Protein AF-A0A0G1LMI1-F1 (afdb_monomer)

Structure (mmCIF, N/CA/C/O backbone):
data_AF-A0A0G1LMI1-F1
#
_entry.id   AF-A0A0G1LMI1-F1
#
loop_
_atom_site.group_PDB
_atom_site.id
_atom_site.type_symbol
_atom_site.label_atom_id
_atom_site.label_alt_id
_atom_site.label_comp_id
_atom_site.label_asym_id
_atom_site.label_entity_id
_atom_site.label_seq_id
_atom_site.pdbx_PDB_ins_code
_atom_site.Cartn_x
_atom_site.Cartn_y
_atom_site.Cartn_z
_atom_site.occupancy
_atom_site.B_iso_or_equiv
_atom_site.auth_seq_id
_atom_site.auth_comp_id
_atom_site.auth_asym_id
_atom_site.auth_atom_id
_atom_site.pdbx_PDB_model_num
ATOM 1 N N . MET A 1 1 ? -19.448 -6.489 22.030 1.00 50.81 1 MET A N 1
ATOM 2 C CA . MET A 1 1 ? -18.764 -7.009 20.826 1.00 50.81 1 MET A CA 1
ATOM 3 C C . MET A 1 1 ? -17.387 -6.348 20.654 1.00 50.81 1 MET A C 1
ATOM 5 O O . MET A 1 1 ? -17.184 -5.588 19.730 1.00 50.81 1 MET A O 1
ATOM 9 N N . LYS A 1 2 ? -16.409 -6.591 21.544 1.00 53.00 2 LYS A N 1
ATOM 10 C CA . LYS A 1 2 ? -15.145 -5.808 21.573 1.00 53.00 2 LYS A CA 1
ATOM 11 C C . LYS A 1 2 ? -14.093 -6.196 20.512 1.00 53.00 2 LYS A C 1
ATOM 13 O O . LYS A 1 2 ? -13.123 -5.470 20.346 1.00 53.00 2 LYS A O 1
ATOM 18 N N . LYS A 1 3 ? -14.250 -7.327 19.810 1.00 63.38 3 LYS A N 1
ATOM 19 C CA . LYS A 1 3 ? -13.233 -7.861 18.876 1.00 63.38 3 LYS A CA 1
ATOM 20 C C . LYS A 1 3 ? -13.525 -7.599 17.389 1.00 63.38 3 LYS A C 1
ATOM 22 O O . LYS A 1 3 ? -12.657 -7.854 16.562 1.00 63.38 3 LYS A O 1
ATOM 27 N N . HIS A 1 4 ? -14.701 -7.070 17.040 1.00 72.00 4 HIS A N 1
ATOM 28 C CA . HIS A 1 4 ? -15.139 -6.978 15.639 1.00 72.00 4 HIS A CA 1
ATOM 29 C C . HIS A 1 4 ? -14.315 -5.971 14.813 1.00 72.00 4 HIS A C 1
ATOM 31 O O . HIS A 1 4 ? -14.037 -6.204 13.638 1.00 72.00 4 HIS A O 1
ATOM 37 N N . HIS A 1 5 ? -13.850 -4.885 15.439 1.00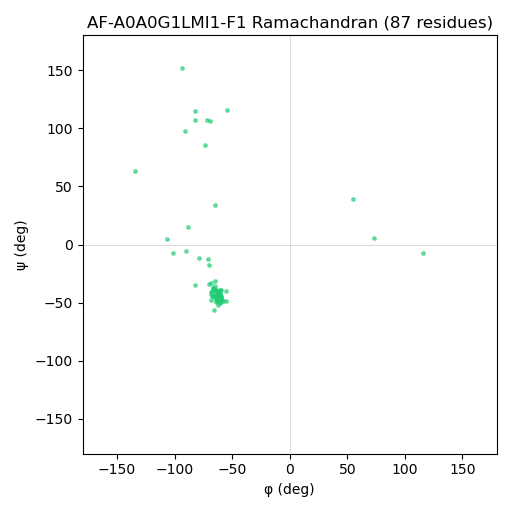 81.38 5 HIS A N 1
ATOM 38 C CA . HIS A 1 5 ? -13.013 -3.880 14.772 1.00 81.38 5 HIS A CA 1
ATOM 39 C C . HIS A 1 5 ? -11.634 -4.409 14.397 1.00 81.38 5 HIS A C 1
ATOM 41 O O . HIS A 1 5 ? -11.144 -4.137 13.306 1.00 81.38 5 HIS A O 1
ATOM 47 N N . LEU A 1 6 ? -11.037 -5.212 15.280 1.00 88.19 6 LEU A N 1
ATOM 48 C CA . LEU A 1 6 ? -9.735 -5.822 15.030 1.00 88.19 6 LEU A CA 1
ATOM 49 C C . LEU A 1 6 ? -9.821 -6.898 13.944 1.00 88.19 6 LEU A C 1
ATOM 51 O O . LEU A 1 6 ? -8.897 -7.026 13.151 1.00 88.19 6 LEU A O 1
ATOM 55 N N . MET A 1 7 ? -10.935 -7.634 13.862 1.00 91.62 7 MET A N 1
ATOM 56 C CA . MET A 1 7 ? -11.143 -8.612 12.787 1.00 91.62 7 MET A CA 1
ATOM 57 C C . MET A 1 7 ? -11.204 -7.933 11.414 1.00 91.62 7 MET A C 1
ATOM 59 O O . MET A 1 7 ? -10.505 -8.364 10.502 1.00 91.62 7 MET A O 1
ATOM 63 N N . ALA A 1 8 ? -11.970 -6.845 11.279 1.00 91.75 8 ALA A N 1
ATOM 64 C CA . ALA A 1 8 ? -12.055 -6.089 10.028 1.00 91.75 8 ALA A CA 1
ATOM 65 C C . ALA A 1 8 ? -10.713 -5.441 9.641 1.00 91.75 8 ALA A C 1
ATOM 67 O O . ALA A 1 8 ? -10.298 -5.524 8.488 1.00 91.75 8 ALA A O 1
ATOM 68 N N . ALA A 1 9 ? -10.014 -4.845 10.611 1.00 93.50 9 ALA A N 1
ATOM 69 C CA . ALA A 1 9 ? -8.697 -4.248 10.406 1.00 93.50 9 ALA A CA 1
ATOM 70 C C . ALA A 1 9 ? -7.661 -5.280 9.930 1.00 93.50 9 ALA A C 1
ATOM 72 O O . ALA A 1 9 ? -6.981 -5.063 8.92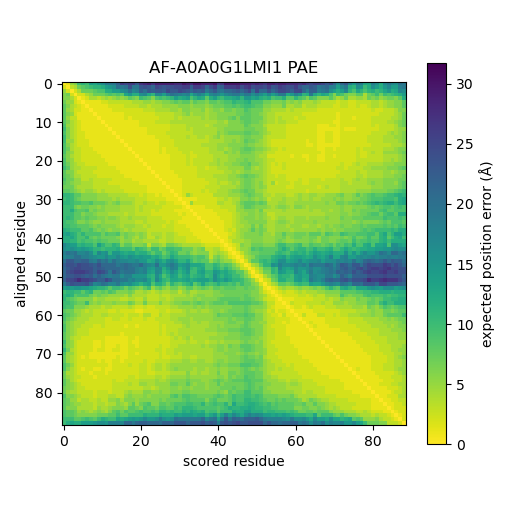8 1.00 93.50 9 ALA A O 1
ATOM 73 N N . ASN A 1 10 ? -7.585 -6.434 10.601 1.00 95.94 10 ASN A N 1
ATOM 74 C CA . ASN A 1 10 ? -6.655 -7.505 10.241 1.00 95.94 10 ASN A CA 1
ATOM 75 C C . ASN A 1 10 ? -6.986 -8.120 8.878 1.00 95.94 10 ASN A C 1
ATOM 77 O O . ASN A 1 10 ? -6.073 -8.392 8.104 1.00 95.94 10 ASN A O 1
ATOM 81 N N . ALA A 1 11 ? -8.273 -8.314 8.572 1.00 95.62 11 ALA A N 1
ATOM 82 C CA . ALA A 1 11 ? -8.698 -8.811 7.269 1.00 95.62 11 ALA A CA 1
ATOM 83 C C . ALA A 1 11 ? -8.255 -7.860 6.149 1.00 95.62 11 ALA A C 1
ATOM 85 O O . ALA A 1 11 ? -7.598 -8.303 5.211 1.00 95.62 11 ALA A O 1
ATOM 86 N N . LEU A 1 12 ? -8.521 -6.553 6.284 1.00 95.88 12 LEU A N 1
ATOM 87 C CA . LEU A 1 12 ? -8.129 -5.571 5.268 1.00 95.88 12 LEU A CA 1
ATOM 88 C C . LEU A 1 12 ? -6.605 -5.487 5.109 1.00 95.88 12 LEU A C 1
ATOM 90 O O . LEU A 1 12 ? -6.106 -5.416 3.990 1.00 95.88 12 LEU A O 1
ATOM 94 N N . ALA A 1 13 ? -5.867 -5.528 6.220 1.00 96.88 13 ALA A N 1
ATOM 95 C CA . ALA A 1 13 ? -4.407 -5.507 6.223 1.00 96.88 13 ALA A CA 1
ATOM 96 C C . ALA A 1 13 ? -3.808 -6.726 5.504 1.00 96.88 13 ALA A C 1
ATOM 98 O O . ALA A 1 13 ? -2.907 -6.575 4.680 1.00 96.88 13 ALA A O 1
ATOM 99 N N . LEU A 1 14 ? -4.331 -7.927 5.776 1.00 97.69 14 LEU A N 1
ATOM 100 C CA . LEU A 1 14 ? -3.905 -9.159 5.110 1.00 97.69 14 LEU A CA 1
ATOM 101 C C . LEU A 1 14 ? -4.238 -9.136 3.620 1.00 97.69 14 LEU A C 1
ATOM 103 O O . LEU A 1 14 ? -3.383 -9.470 2.802 1.00 97.69 14 LEU A O 1
ATOM 107 N N . THR A 1 15 ? -5.444 -8.700 3.250 1.00 97.31 15 THR A N 1
ATOM 108 C CA . THR A 1 15 ? -5.816 -8.548 1.841 1.00 97.31 15 THR A CA 1
ATOM 109 C C . THR A 1 15 ? -4.890 -7.558 1.138 1.00 97.31 15 THR A C 1
ATOM 111 O O . THR A 1 15 ? -4.383 -7.868 0.063 1.00 97.31 15 THR A O 1
ATOM 114 N N . ALA A 1 16 ? -4.602 -6.408 1.753 1.00 97.19 16 ALA A N 1
ATOM 115 C CA . ALA A 1 16 ? -3.686 -5.415 1.199 1.00 97.19 16 ALA A CA 1
ATOM 116 C C . ALA A 1 16 ? -2.263 -5.966 1.028 1.00 97.19 16 ALA A C 1
ATOM 118 O O . ALA A 1 16 ? -1.640 -5.712 0.002 1.00 97.19 16 ALA A O 1
ATOM 119 N N . LEU A 1 17 ? -1.768 -6.757 1.985 1.00 97.38 17 LEU A N 1
ATOM 120 C CA . LEU A 1 17 ? -0.457 -7.402 1.888 1.00 97.38 17 LEU A CA 1
ATOM 121 C C . LEU A 1 17 ? -0.397 -8.383 0.713 1.00 97.38 17 LEU A C 1
ATOM 123 O O . LEU A 1 17 ? 0.543 -8.335 -0.077 1.00 97.38 17 LEU A O 1
ATOM 127 N N . VAL A 1 18 ? -1.399 -9.257 0.584 1.00 97.88 18 VAL A N 1
ATOM 128 C CA . VAL A 1 18 ? -1.464 -10.233 -0.514 1.00 97.88 18 VAL A CA 1
ATOM 129 C C . VAL A 1 18 ? -1.506 -9.510 -1.856 1.00 97.88 18 VAL A C 1
ATOM 131 O O . VAL A 1 18 ? -0.693 -9.797 -2.730 1.00 97.88 18 VAL A O 1
ATOM 134 N N . VAL A 1 19 ? -2.390 -8.517 -1.994 1.00 96.38 19 VAL A N 1
ATOM 135 C CA . VAL A 1 19 ? -2.498 -7.711 -3.215 1.00 96.38 19 VAL A CA 1
ATOM 136 C C . VAL A 1 19 ? -1.180 -6.996 -3.515 1.00 96.38 19 VAL A C 1
ATOM 138 O O . VAL A 1 19 ? -0.723 -7.047 -4.651 1.00 96.38 19 VAL A O 1
ATOM 141 N N . TRP A 1 20 ? -0.522 -6.395 -2.519 1.00 95.12 20 TRP A N 1
ATOM 142 C CA . TRP A 1 20 ? 0.768 -5.722 -2.698 1.00 95.12 20 TRP A CA 1
ATOM 143 C C . TRP A 1 20 ? 1.841 -6.653 -3.259 1.00 95.12 20 TRP A C 1
ATOM 145 O O . TRP A 1 20 ? 2.513 -6.307 -4.233 1.00 95.12 20 TRP A O 1
ATOM 155 N N . VAL A 1 21 ? 1.990 -7.842 -2.668 1.00 96.12 21 VAL A N 1
ATOM 156 C CA . VAL A 1 21 ? 2.977 -8.837 -3.103 1.00 96.12 21 VAL A CA 1
ATOM 157 C C . VAL A 1 21 ? 2.664 -9.312 -4.519 1.00 96.12 21 VAL A C 1
ATOM 159 O O . VAL A 1 21 ? 3.541 -9.277 -5.380 1.00 96.12 21 VAL A O 1
ATOM 162 N N . THR A 1 22 ? 1.414 -9.694 -4.793 1.00 95.00 22 THR A N 1
ATOM 163 C CA . THR A 1 22 ? 0.999 -10.171 -6.118 1.00 95.00 22 THR A CA 1
ATOM 164 C C . THR A 1 22 ? 1.170 -9.094 -7.190 1.00 95.00 22 THR A C 1
ATOM 166 O O . THR A 1 22 ? 1.741 -9.371 -8.245 1.00 95.00 22 THR A O 1
ATOM 169 N N . CYS A 1 23 ? 0.741 -7.857 -6.923 1.00 91.94 23 CYS A N 1
ATOM 170 C CA . CYS A 1 23 ? 0.916 -6.738 -7.847 1.00 91.94 23 CYS A CA 1
ATOM 171 C C . CYS A 1 23 ? 2.394 -6.433 -8.087 1.00 91.94 23 CYS A C 1
ATOM 173 O O . CYS A 1 23 ? 2.787 -6.221 -9.229 1.00 91.94 23 CYS A O 1
ATOM 175 N N . SER A 1 24 ? 3.226 -6.460 -7.045 1.00 91.62 24 SER A N 1
ATOM 176 C CA . SER A 1 24 ? 4.663 -6.206 -7.186 1.00 91.62 24 SER A CA 1
ATOM 177 C C . SER A 1 24 ? 5.335 -7.254 -8.070 1.00 91.62 24 SER A C 1
ATOM 179 O O . SER A 1 24 ? 6.083 -6.890 -8.973 1.00 91.62 24 SER A O 1
ATOM 181 N N . ILE A 1 25 ? 5.011 -8.539 -7.876 1.00 92.81 25 ILE A N 1
ATOM 182 C CA . ILE A 1 25 ? 5.490 -9.627 -8.741 1.00 92.81 25 ILE A CA 1
ATOM 183 C C . ILE A 1 25 ? 5.052 -9.378 -10.188 1.00 92.81 25 ILE A C 1
ATOM 185 O O . ILE A 1 25 ? 5.876 -9.419 -11.102 1.00 92.81 25 ILE A O 1
ATOM 189 N N . PHE A 1 26 ? 3.779 -9.048 -10.408 1.00 90.62 26 PHE A N 1
ATOM 190 C CA . PHE A 1 26 ? 3.260 -8.804 -11.750 1.00 90.62 26 PHE A CA 1
ATOM 191 C C . PHE A 1 26 ? 3.956 -7.630 -12.451 1.00 90.62 26 PHE A C 1
ATOM 193 O O . PHE A 1 26 ? 4.369 -7.765 -13.599 1.00 90.62 26 PHE A O 1
ATOM 200 N N . VAL A 1 27 ? 4.156 -6.508 -11.752 1.00 89.69 27 VAL A N 1
ATOM 201 C CA . VAL A 1 27 ? 4.874 -5.337 -12.281 1.00 89.69 27 VAL A CA 1
ATOM 202 C C . VAL A 1 27 ? 6.325 -5.692 -12.614 1.00 89.69 27 VAL A C 1
ATOM 204 O O . VAL A 1 27 ? 6.826 -5.274 -13.655 1.00 89.69 27 VAL A O 1
ATOM 207 N N . THR A 1 28 ? 6.994 -6.495 -11.777 1.00 89.44 28 THR A N 1
ATOM 208 C CA . THR A 1 28 ? 8.372 -6.934 -12.062 1.00 89.44 28 THR A CA 1
ATOM 209 C C . THR A 1 28 ? 8.479 -7.861 -13.270 1.00 89.44 28 THR A C 1
ATOM 211 O O . THR A 1 28 ? 9.444 -7.752 -14.021 1.00 89.44 28 THR A O 1
ATOM 214 N N . MET A 1 29 ? 7.510 -8.757 -13.477 1.00 91.50 29 MET A N 1
ATOM 215 C CA . MET A 1 29 ? 7.535 -9.720 -14.585 1.00 91.50 29 MET A CA 1
ATOM 216 C C . MET A 1 29 ? 7.031 -9.123 -15.905 1.00 91.50 29 MET A C 1
ATOM 218 O O . MET A 1 29 ? 7.541 -9.471 -16.967 1.00 91.50 29 MET A O 1
ATOM 222 N N . PHE A 1 30 ? 6.043 -8.226 -15.848 1.00 90.56 30 PHE A N 1
ATOM 223 C CA . PHE A 1 30 ? 5.340 -7.682 -17.014 1.00 90.56 30 PHE A CA 1
ATOM 224 C C . PHE A 1 30 ? 5.182 -6.153 -16.925 1.00 90.56 30 PHE A C 1
ATOM 226 O O . PHE A 1 30 ? 4.055 -5.642 -16.901 1.00 90.56 30 PHE A O 1
ATOM 233 N N . PRO A 1 31 ? 6.289 -5.387 -16.910 1.00 85.00 31 PRO A N 1
ATOM 234 C CA . PRO A 1 31 ? 6.247 -3.941 -16.690 1.00 85.00 31 PRO A CA 1
ATOM 235 C C . PRO A 1 31 ? 5.428 -3.196 -17.754 1.00 85.00 31 PRO A C 1
ATOM 237 O O . PRO A 1 31 ? 4.654 -2.307 -17.415 1.00 85.00 31 PRO A O 1
ATOM 240 N N . GLY A 1 32 ? 5.517 -3.600 -19.028 1.00 84.75 32 GLY A N 1
ATOM 241 C CA . GLY A 1 32 ? 4.749 -2.968 -20.110 1.00 84.75 32 GLY A CA 1
ATOM 242 C C . GLY A 1 32 ? 3.237 -3.198 -19.997 1.00 84.75 32 GLY A C 1
ATOM 243 O O . GLY A 1 32 ? 2.444 -2.292 -20.243 1.00 84.75 32 GLY A O 1
ATOM 244 N N . THR A 1 33 ? 2.810 -4.390 -19.567 1.00 86.88 33 THR A N 1
ATOM 245 C CA . THR A 1 33 ? 1.387 -4.671 -19.321 1.00 86.88 33 THR A CA 1
ATOM 246 C C . THR A 1 33 ? 0.875 -3.888 -18.120 1.00 86.88 33 THR A C 1
ATOM 248 O O . THR A 1 33 ? -0.210 -3.314 -18.188 1.00 86.88 33 THR A O 1
ATOM 251 N N . ALA A 1 34 ? 1.660 -3.820 -17.042 1.00 86.38 34 ALA A N 1
ATOM 252 C CA . ALA A 1 34 ? 1.321 -3.015 -15.875 1.00 86.38 34 ALA A CA 1
ATOM 253 C C . ALA A 1 34 ? 1.165 -1.527 -16.233 1.00 86.38 34 ALA A C 1
ATOM 255 O O . ALA A 1 34 ? 0.226 -0.882 -15.764 1.00 86.38 34 ALA A O 1
ATOM 256 N N . GLU A 1 35 ? 2.017 -1.004 -17.115 1.00 84.75 35 GLU A N 1
ATOM 257 C CA . GLU A 1 35 ? 1.925 0.368 -17.613 1.00 84.75 35 GLU A CA 1
ATOM 258 C C . GLU A 1 35 ? 0.654 0.615 -18.419 1.00 84.75 35 GLU A C 1
ATOM 260 O O . GLU A 1 35 ? -0.063 1.575 -18.141 1.00 84.75 35 GLU A O 1
ATOM 265 N N . MET A 1 36 ? 0.311 -0.282 -19.346 1.00 86.69 36 MET A N 1
ATOM 266 C CA . MET A 1 36 ? -0.930 -0.176 -20.118 1.00 86.69 36 MET A CA 1
ATOM 267 C C . MET A 1 36 ? -2.174 -0.216 -19.226 1.00 86.69 36 MET A C 1
ATOM 269 O O . MET A 1 36 ? -3.081 0.598 -19.400 1.00 86.69 36 MET A O 1
ATOM 273 N N . VAL A 1 37 ? -2.217 -1.129 -18.249 1.00 86.94 37 VAL A N 1
ATOM 274 C CA . VAL A 1 37 ? -3.331 -1.220 -17.291 1.00 86.94 37 VAL A CA 1
ATOM 275 C C . VAL A 1 37 ? -3.416 0.053 -16.451 1.00 86.94 37 VAL A C 1
ATOM 277 O O . VAL A 1 37 ? -4.497 0.618 -16.303 1.00 86.94 37 VAL A O 1
ATOM 280 N N . THR A 1 38 ? -2.282 0.545 -15.950 1.00 84.75 38 THR A N 1
ATOM 281 C CA . THR A 1 38 ? -2.225 1.778 -15.153 1.00 84.75 38 THR A CA 1
ATOM 282 C C . THR A 1 38 ? -2.703 2.982 -15.964 1.00 84.75 38 THR A C 1
ATOM 284 O O . THR A 1 38 ? -3.538 3.749 -15.489 1.00 84.75 38 THR A O 1
ATOM 287 N N . LEU A 1 39 ? -2.256 3.118 -17.215 1.00 86.75 39 LEU A N 1
ATOM 288 C CA . LEU A 1 39 ? -2.721 4.159 -18.132 1.00 86.75 39 LEU A CA 1
ATOM 289 C C . LEU A 1 39 ? -4.226 4.057 -18.390 1.00 86.75 39 LEU A C 1
ATOM 291 O O . LEU A 1 39 ? -4.912 5.076 -18.354 1.00 86.75 39 LEU A O 1
ATOM 295 N N . ALA A 1 40 ? -4.761 2.851 -18.597 1.00 87.00 40 ALA A N 1
ATOM 296 C CA . ALA A 1 40 ? -6.195 2.645 -18.784 1.00 87.00 40 ALA A CA 1
ATOM 297 C C . ALA A 1 40 ? -6.999 3.068 -17.541 1.00 87.00 40 ALA A C 1
ATOM 299 O O . ALA A 1 40 ? -7.981 3.799 -17.663 1.00 87.00 40 ALA A O 1
ATOM 300 N N . MET A 1 41 ? -6.550 2.689 -16.339 1.00 86.88 41 MET A N 1
ATOM 301 C CA . MET A 1 41 ? -7.192 3.082 -15.075 1.00 86.88 41 MET A CA 1
ATOM 302 C C . MET A 1 41 ? -7.122 4.596 -14.825 1.00 86.88 41 MET A C 1
ATOM 304 O O . MET A 1 41 ? -8.036 5.184 -14.246 1.00 86.88 41 MET A O 1
ATOM 308 N N . LEU A 1 42 ? -6.066 5.251 -15.307 1.00 86.25 42 LEU A N 1
ATOM 309 C CA . LEU A 1 42 ? -5.871 6.698 -15.214 1.00 86.25 42 LEU A CA 1
ATOM 310 C C . LEU A 1 42 ? -6.485 7.478 -16.390 1.00 86.25 42 LEU A C 1
ATOM 312 O O . LEU A 1 42 ? -6.173 8.657 -16.564 1.00 86.25 42 LEU A O 1
ATOM 316 N N . HIS A 1 43 ? -7.366 6.862 -17.187 1.00 87.56 43 HIS A N 1
ATOM 317 C CA . HIS A 1 43 ? -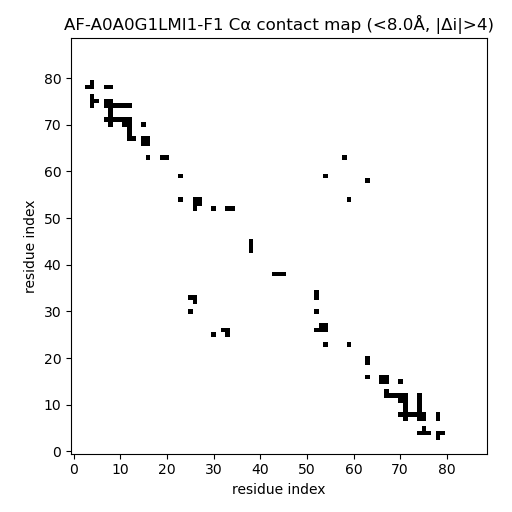8.015 7.493 -18.346 1.00 87.56 43 HIS A CA 1
ATOM 318 C C . HIS A 1 43 ? -7.007 8.081 -19.354 1.00 87.56 43 HIS A C 1
ATOM 320 O O . HIS A 1 43 ? -7.188 9.179 -19.879 1.00 87.56 43 HIS A O 1
ATOM 326 N N . GLY A 1 44 ? -5.900 7.374 -19.587 1.00 79.62 44 GLY A N 1
ATOM 327 C CA . GLY A 1 44 ? -4.838 7.777 -20.508 1.00 79.62 44 GLY A CA 1
ATOM 328 C C . GLY A 1 44 ? -3.956 8.922 -20.004 1.00 79.62 44 GLY A C 1
ATOM 329 O O . GLY A 1 44 ? -3.089 9.387 -20.744 1.00 79.62 44 GLY A O 1
ATOM 330 N N . ARG A 1 45 ? -4.133 9.392 -18.759 1.00 79.44 45 ARG A N 1
ATOM 331 C CA . ARG A 1 45 ? -3.243 10.403 -18.182 1.00 79.44 45 ARG A CA 1
ATOM 332 C C . ARG A 1 45 ? -1.890 9.785 -17.868 1.00 79.44 45 ARG A C 1
ATOM 334 O O . ARG A 1 45 ? -1.737 9.038 -16.905 1.00 79.44 45 ARG A O 1
ATOM 341 N N . ASN A 1 46 ? -0.903 10.147 -18.677 1.00 71.31 46 ASN A N 1
ATOM 342 C CA . ASN A 1 46 ? 0.485 9.845 -18.391 1.00 71.31 46 ASN A CA 1
ATOM 343 C C . ASN A 1 46 ? 1.025 10.895 -17.411 1.00 71.31 46 ASN A C 1
ATOM 345 O O . ASN A 1 46 ? 1.100 12.082 -17.741 1.00 71.31 46 ASN A O 1
ATOM 349 N N . PHE A 1 47 ? 1.376 10.481 -16.194 1.00 67.25 47 PHE A N 1
ATOM 350 C CA . PHE A 1 47 ? 2.088 11.350 -15.265 1.00 67.25 47 PHE A CA 1
ATOM 351 C C . PHE A 1 47 ? 3.541 11.476 -15.744 1.00 67.25 47 PHE A C 1
ATOM 353 O O . PHE A 1 47 ? 4.428 10.725 -15.343 1.00 67.25 47 PHE A O 1
ATOM 360 N N . ALA A 1 48 ? 3.788 12.421 -16.653 1.00 52.69 48 ALA A N 1
ATOM 361 C CA . ALA A 1 48 ? 5.128 12.715 -17.144 1.00 52.69 48 ALA A CA 1
ATOM 362 C C . ALA A 1 48 ? 6.062 13.016 -15.955 1.00 52.69 48 ALA A C 1
ATOM 364 O O . ALA A 1 48 ? 5.852 13.974 -15.215 1.00 52.69 48 ALA A O 1
ATOM 365 N N . GLY A 1 49 ? 7.072 12.166 -15.749 1.00 54.88 49 GLY A N 1
ATOM 366 C CA . GLY A 1 49 ? 8.038 12.279 -14.646 1.00 54.88 49 GLY A CA 1
ATOM 367 C C . GLY A 1 49 ? 7.996 11.132 -13.640 1.00 54.88 49 GLY A C 1
ATOM 368 O O . GLY A 1 49 ? 8.884 11.013 -12.795 1.00 54.88 49 GLY A O 1
ATOM 369 N N . THR A 1 50 ? 7.024 10.233 -13.745 1.00 56.66 50 THR A N 1
ATOM 370 C CA . THR A 1 50 ? 6.936 9.110 -12.829 1.00 56.66 50 THR A CA 1
ATOM 371 C C . THR A 1 50 ? 7.691 7.910 -13.388 1.00 56.66 50 THR A C 1
ATOM 373 O O . THR A 1 50 ? 7.143 7.127 -14.157 1.00 56.66 50 THR A O 1
ATOM 376 N N . ARG A 1 51 ? 8.940 7.693 -12.951 1.00 58.06 51 ARG A N 1
ATOM 377 C CA . ARG A 1 51 ? 9.635 6.386 -13.055 1.00 58.06 51 ARG A CA 1
ATOM 378 C C . ARG A 1 51 ? 8.940 5.299 -12.194 1.00 58.06 51 ARG A C 1
ATOM 380 O O . ARG A 1 51 ? 9.594 4.456 -11.591 1.00 58.06 51 ARG A O 1
ATOM 387 N N . MET A 1 52 ? 7.610 5.356 -12.077 1.00 59.09 52 MET A N 1
ATOM 388 C CA . MET A 1 52 ? 6.785 4.776 -11.009 1.00 59.09 52 MET A CA 1
ATOM 389 C C . MET A 1 52 ? 6.697 3.251 -11.032 1.00 59.09 52 MET A C 1
ATOM 391 O O . MET A 1 52 ? 6.235 2.676 -10.054 1.00 59.09 52 MET A O 1
ATOM 395 N N . MET A 1 53 ? 7.131 2.589 -12.105 1.00 63.50 53 MET A N 1
ATOM 396 C CA . MET A 1 53 ? 6.935 1.144 -12.264 1.00 63.50 53 MET A CA 1
ATOM 397 C C . MET A 1 53 ? 8.194 0.300 -12.071 1.00 63.50 53 MET A C 1
ATOM 399 O O . MET A 1 53 ? 8.130 -0.919 -12.194 1.00 63.50 53 MET A O 1
ATOM 403 N N . GLN A 1 54 ? 9.329 0.898 -11.693 1.00 75.50 54 GLN A N 1
ATOM 404 C CA . GLN A 1 54 ? 10.455 0.103 -11.203 1.00 75.50 54 GLN A CA 1
ATOM 405 C C . GLN A 1 54 ? 10.267 -0.228 -9.722 1.00 75.50 54 GLN A C 1
ATOM 407 O O . GLN A 1 54 ? 10.437 0.620 -8.844 1.00 75.50 54 GLN A O 1
ATOM 412 N N . VAL A 1 55 ? 9.951 -1.493 -9.446 1.00 81.88 55 VAL A N 1
ATOM 413 C CA . VAL A 1 55 ? 9.934 -2.033 -8.086 1.00 81.88 55 VAL A CA 1
ATOM 414 C C . VAL A 1 55 ? 11.375 -2.114 -7.583 1.00 81.88 55 VAL A C 1
ATOM 416 O O . VAL A 1 55 ? 12.156 -2.960 -8.011 1.00 81.88 55 VAL A O 1
ATOM 419 N N . THR A 1 56 ? 11.744 -1.213 -6.676 1.00 90.00 56 THR A N 1
ATOM 420 C CA . THR A 1 56 ? 13.020 -1.283 -5.950 1.00 90.00 56 THR A CA 1
ATOM 421 C C . THR A 1 56 ? 12.818 -2.020 -4.625 1.00 90.00 56 THR A C 1
ATOM 423 O O . THR A 1 56 ? 11.730 -1.927 -4.056 1.00 90.00 56 THR A O 1
ATOM 426 N N . PRO A 1 57 ? 13.834 -2.704 -4.064 1.00 87.00 57 PRO A N 1
ATOM 427 C CA . PRO A 1 57 ? 13.694 -3.374 -2.766 1.00 87.00 57 PRO A CA 1
ATOM 428 C C . PRO A 1 57 ? 13.234 -2.429 -1.642 1.00 87.00 57 PRO A C 1
ATOM 430 O O . PRO A 1 57 ? 12.372 -2.784 -0.840 1.00 87.00 57 PRO A O 1
ATOM 433 N N . GLY A 1 58 ? 13.753 -1.195 -1.627 1.00 88.12 58 GLY A N 1
ATOM 434 C CA . GLY A 1 58 ? 13.349 -0.166 -0.665 1.00 88.12 58 GLY A CA 1
ATOM 435 C C . GLY A 1 58 ? 11.908 0.309 -0.868 1.00 88.12 58 GLY A C 1
ATOM 436 O O . GLY A 1 58 ? 11.154 0.406 0.099 1.00 88.12 58 GLY A O 1
ATOM 437 N N . GLY A 1 59 ? 11.500 0.548 -2.119 1.00 88.19 59 GLY A N 1
ATOM 438 C CA . GLY A 1 59 ? 10.125 0.926 -2.453 1.00 88.19 59 GLY A CA 1
ATOM 439 C C . GLY A 1 59 ? 9.118 -0.191 -2.175 1.00 88.19 59 GLY A C 1
ATOM 440 O O . GLY A 1 59 ? 8.040 0.07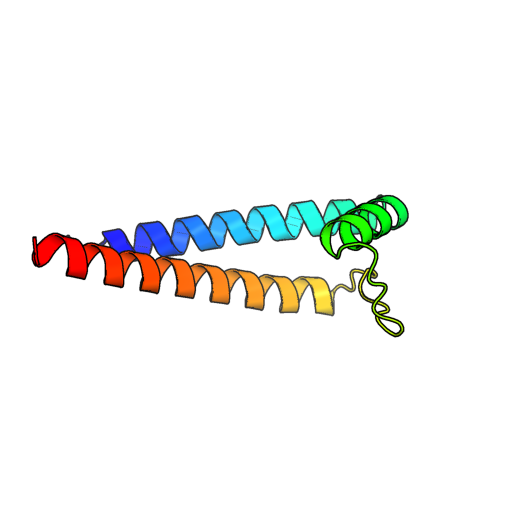7 -1.654 1.00 88.19 59 GLY A O 1
ATOM 441 N N . PHE A 1 60 ? 9.493 -1.445 -2.443 1.00 91.12 60 PHE A N 1
ATOM 442 C CA . PHE A 1 60 ? 8.686 -2.622 -2.137 1.00 91.12 60 PHE A CA 1
ATOM 443 C C . PHE A 1 60 ? 8.420 -2.750 -0.634 1.00 91.12 60 PHE A C 1
ATOM 445 O O . PHE A 1 60 ? 7.271 -2.893 -0.217 1.00 91.12 60 PHE A O 1
ATOM 452 N N . GLY A 1 61 ? 9.476 -2.667 0.182 1.00 93.62 61 GLY A N 1
ATOM 453 C CA . GLY A 1 61 ? 9.361 -2.783 1.633 1.00 93.62 61 GLY A CA 1
ATOM 454 C C . GLY A 1 61 ? 8.572 -1.627 2.243 1.00 93.62 61 GLY A C 1
ATOM 455 O O . GLY A 1 61 ? 7.555 -1.847 2.900 1.00 93.62 61 GLY A O 1
ATOM 456 N N . LEU A 1 62 ? 9.005 -0.387 1.996 1.00 93.88 62 LEU A N 1
ATOM 457 C CA . LEU A 1 62 ? 8.381 0.793 2.596 1.00 93.88 62 LEU A CA 1
ATOM 458 C C . LEU A 1 62 ? 6.949 1.000 2.086 1.00 93.88 62 LEU A C 1
ATOM 460 O O . LEU A 1 62 ? 6.045 1.227 2.887 1.00 93.88 62 LEU A O 1
ATOM 464 N N . GLY A 1 63 ? 6.727 0.866 0.776 1.00 91.94 63 GLY A N 1
ATOM 465 C CA . GLY A 1 63 ? 5.399 0.976 0.173 1.00 91.94 63 GLY A CA 1
ATOM 466 C C . GLY A 1 63 ? 4.432 -0.075 0.714 1.00 91.94 63 GLY A C 1
ATOM 467 O O . GLY A 1 63 ? 3.309 0.264 1.083 1.00 91.94 63 GLY A O 1
ATOM 468 N N . GLY A 1 64 ? 4.894 -1.321 0.863 1.00 94.25 64 GLY A N 1
ATOM 469 C CA . GLY A 1 64 ? 4.099 -2.405 1.433 1.00 94.25 64 GLY A CA 1
ATOM 470 C C . GLY A 1 64 ? 3.715 -2.151 2.886 1.00 94.25 64 GLY A C 1
ATOM 471 O O . GLY A 1 64 ? 2.541 -2.249 3.235 1.00 94.25 64 GLY A O 1
ATOM 472 N N . VAL A 1 65 ? 4.676 -1.763 3.731 1.00 96.81 65 VAL A N 1
ATOM 473 C CA . VAL A 1 65 ? 4.411 -1.457 5.148 1.00 96.81 65 VAL A CA 1
ATOM 474 C C . VAL A 1 65 ? 3.423 -0.302 5.286 1.00 96.81 65 VAL A C 1
ATOM 476 O O . VAL A 1 65 ? 2.457 -0.414 6.042 1.00 96.81 65 VAL A O 1
ATOM 479 N N . VAL A 1 66 ? 3.628 0.787 4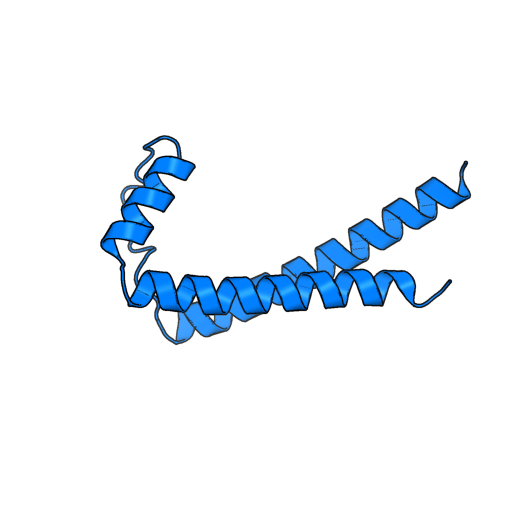.539 1.00 97.19 66 VAL A N 1
ATOM 480 C CA . VAL A 1 66 ? 2.736 1.953 4.569 1.00 97.19 66 VAL A CA 1
ATOM 481 C C . VAL A 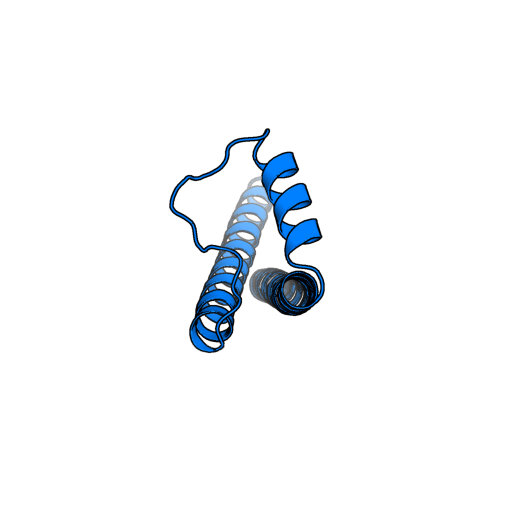1 66 ? 1.327 1.570 4.117 1.00 97.19 66 VAL A C 1
ATOM 483 O O . VAL A 1 66 ? 0.362 1.908 4.802 1.00 97.19 66 VAL A O 1
ATOM 486 N N . LEU A 1 67 ? 1.191 0.821 3.018 1.00 96.31 67 LEU A N 1
ATOM 487 C CA . LEU A 1 67 ? -0.108 0.390 2.502 1.00 96.31 67 LEU A CA 1
ATOM 488 C C . LEU A 1 67 ? -0.841 -0.528 3.488 1.00 96.31 67 LEU A C 1
ATOM 490 O O . LEU A 1 67 ? -2.027 -0.330 3.740 1.00 96.31 67 LEU A O 1
ATOM 494 N N . VAL A 1 68 ? -0.146 -1.506 4.071 1.00 97.50 68 VAL A N 1
ATOM 495 C CA . VAL A 1 68 ? -0.731 -2.452 5.033 1.00 97.50 68 VAL A CA 1
ATOM 496 C C . VAL A 1 68 ? -1.163 -1.739 6.313 1.00 97.50 68 VAL A C 1
ATOM 498 O O . VAL A 1 68 ? -2.276 -1.969 6.788 1.00 97.50 68 VAL A O 1
ATOM 501 N N . ALA A 1 69 ? -0.334 -0.842 6.852 1.00 97.50 69 ALA A N 1
ATOM 502 C CA . ALA A 1 69 ? -0.683 -0.048 8.029 1.00 97.50 69 ALA A CA 1
ATOM 503 C C . ALA A 1 69 ? -1.892 0.863 7.758 1.00 97.50 69 ALA A C 1
ATOM 505 O O . ALA A 1 69 ? -2.810 0.950 8.577 1.00 97.50 69 ALA A O 1
ATOM 506 N N . TYR A 1 70 ? -1.926 1.497 6.585 1.00 97.38 70 TYR A N 1
ATOM 507 C CA . TYR A 1 70 ? -3.040 2.340 6.167 1.00 97.38 70 TYR A CA 1
ATOM 508 C C . TYR A 1 70 ? -4.337 1.538 5.986 1.00 97.38 70 TYR A C 1
ATOM 510 O O . TYR A 1 70 ? -5.388 1.934 6.492 1.00 97.38 70 TYR A O 1
ATOM 518 N N . ALA A 1 71 ? -4.265 0.373 5.339 1.00 96.75 71 ALA A N 1
ATOM 519 C CA . ALA A 1 71 ? -5.393 -0.539 5.176 1.00 96.75 71 ALA A CA 1
ATOM 520 C C . ALA A 1 71 ? -5.929 -1.025 6.532 1.00 96.75 71 ALA A C 1
ATOM 522 O O . ALA A 1 71 ? -7.134 -0.975 6.784 1.00 96.75 71 ALA A O 1
ATOM 523 N N . TRP A 1 72 ? -5.039 -1.425 7.441 1.00 97.50 72 TRP A N 1
ATOM 524 C CA . TRP A 1 72 ? -5.419 -1.802 8.800 1.00 97.50 72 TRP A CA 1
ATOM 525 C C . TRP A 1 72 ? -6.193 -0.675 9.494 1.00 97.50 72 TRP A C 1
ATOM 527 O O . TRP A 1 72 ? -7.283 -0.894 10.031 1.00 97.50 72 TRP A O 1
ATOM 537 N N . PHE A 1 73 ? -5.663 0.549 9.425 1.00 97.00 73 PHE A N 1
ATOM 538 C CA . PHE A 1 73 ? -6.278 1.724 10.033 1.00 97.00 73 PHE A CA 1
ATOM 539 C C . PHE A 1 73 ? -7.668 2.013 9.452 1.00 97.00 73 PHE A C 1
ATOM 541 O O . PHE A 1 73 ? -8.619 2.206 10.210 1.00 97.00 73 PHE A O 1
ATOM 548 N N . ILE A 1 74 ? -7.822 1.971 8.124 1.00 96.12 74 ILE A N 1
ATOM 549 C CA . ILE A 1 74 ? -9.128 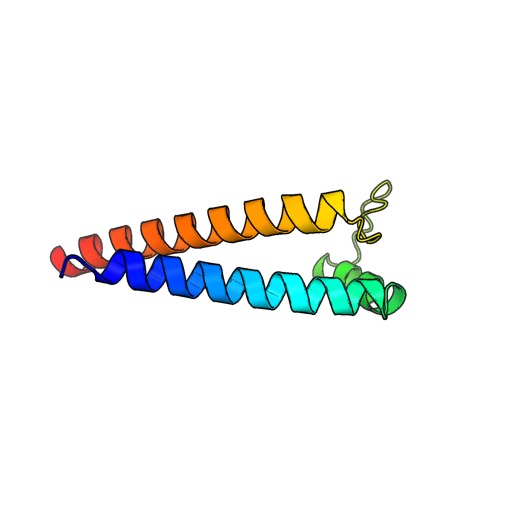2.134 7.470 1.00 96.12 74 ILE A CA 1
ATOM 550 C C . ILE A 1 74 ? -10.111 1.061 7.938 1.00 96.12 74 ILE A C 1
ATOM 552 O O . ILE A 1 74 ? -11.241 1.392 8.300 1.00 96.12 74 ILE A O 1
ATOM 556 N N . GLY A 1 75 ? -9.700 -0.210 7.958 1.00 93.50 75 GLY A N 1
ATOM 557 C CA . GLY A 1 75 ? -10.565 -1.313 8.379 1.00 93.50 75 GLY A CA 1
ATOM 558 C C . GLY A 1 75 ? -11.046 -1.149 9.823 1.00 93.50 75 GLY A C 1
ATOM 559 O O . GLY A 1 75 ? -12.227 -1.355 10.117 1.00 93.50 75 GLY A O 1
ATOM 560 N N . TYR A 1 76 ? -10.159 -0.690 10.711 1.00 93.88 76 TYR A N 1
ATOM 561 C CA . TYR A 1 76 ? -10.507 -0.369 12.092 1.00 93.88 76 TYR A CA 1
ATOM 562 C C . TYR A 1 76 ? -11.536 0.768 12.172 1.00 93.88 76 TYR A C 1
ATOM 564 O O . TYR A 1 76 ? -12.587 0.613 12.799 1.00 93.88 76 TYR A O 1
ATOM 572 N N . V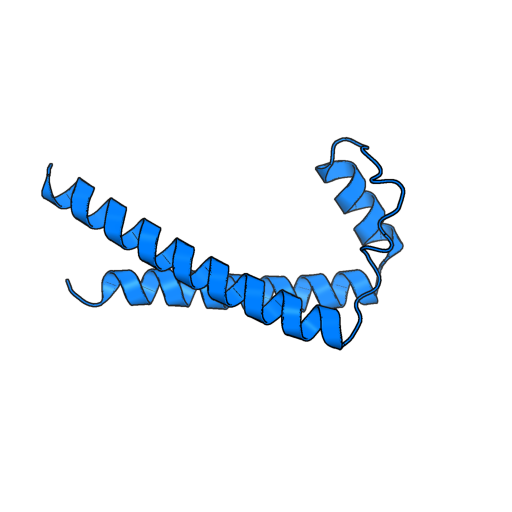AL A 1 77 ? -11.260 1.898 11.511 1.00 94.56 77 VAL A N 1
ATOM 573 C CA . VAL A 1 77 ? -12.126 3.087 11.534 1.00 94.56 77 VAL A CA 1
ATOM 574 C C . VAL A 1 77 ? -13.500 2.783 10.939 1.00 94.56 77 VAL A C 1
ATOM 576 O O . VAL A 1 77 ? -14.518 3.126 11.539 1.00 94.56 77 VAL A O 1
ATOM 579 N N . HIS A 1 78 ? -13.552 2.092 9.801 1.00 93.31 78 HIS A N 1
ATOM 580 C CA . HIS A 1 78 ? -14.803 1.723 9.143 1.00 93.31 78 HIS A CA 1
ATOM 581 C C . HIS A 1 78 ? -15.685 0.846 10.043 1.00 93.31 78 HIS A C 1
ATOM 583 O O . HIS A 1 78 ? -16.878 1.112 10.214 1.00 93.31 78 HIS A O 1
ATOM 589 N N . SER A 1 79 ? -15.093 -0.165 10.682 1.00 91.69 79 SER A N 1
ATOM 590 C CA . SER A 1 79 ? -15.804 -1.035 11.622 1.00 91.69 79 SER A CA 1
ATOM 591 C C . SER A 1 79 ? -16.290 -0.273 12.864 1.00 91.69 79 SER A C 1
ATOM 593 O O . SER A 1 79 ? -17.408 -0.480 13.336 1.00 91.69 79 SER A O 1
ATOM 595 N N . ALA A 1 80 ? -15.490 0.666 13.379 1.00 89.25 80 ALA A N 1
ATOM 596 C CA . ALA A 1 80 ? -15.878 1.499 14.516 1.00 89.25 80 ALA A CA 1
ATOM 597 C C . ALA A 1 80 ? -17.059 2.431 14.193 1.00 89.25 80 ALA A C 1
ATOM 599 O O . ALA A 1 80 ? -17.943 2.631 15.029 1.00 89.25 80 ALA A O 1
ATOM 600 N N . ILE A 1 81 ? -17.090 3.005 12.986 1.00 91.50 81 ILE A N 1
ATOM 601 C CA . ILE A 1 81 ? -18.184 3.876 12.537 1.00 91.50 81 ILE A CA 1
ATOM 602 C C . ILE A 1 81 ? -19.468 3.067 12.340 1.00 91.50 81 ILE A C 1
ATOM 604 O O . ILE A 1 81 ? -20.521 3.456 12.846 1.00 91.50 81 ILE A O 1
ATOM 608 N N . THR A 1 82 ? -19.389 1.933 11.645 1.00 89.44 82 THR A N 1
ATOM 609 C CA . THR A 1 82 ? -20.561 1.094 11.352 1.00 89.44 82 THR A CA 1
ATOM 610 C C . THR A 1 82 ? -21.208 0.539 12.620 1.00 89.44 82 THR A C 1
ATOM 612 O O . THR A 1 82 ? -22.428 0.629 12.748 1.00 89.44 82 THR A O 1
ATOM 615 N N . GLU A 1 83 ? -20.429 0.098 13.614 1.00 87.75 83 GLU A N 1
ATOM 616 C CA . GLU A 1 83 ? -20.989 -0.328 14.908 1.00 87.75 83 GLU A CA 1
ATOM 617 C C . GLU A 1 83 ? -21.717 0.821 15.626 1.00 87.75 83 GLU A C 1
ATOM 619 O O . GLU A 1 83 ? -22.789 0.621 16.204 1.00 87.75 83 GLU A O 1
ATOM 624 N N . LYS A 1 84 ? -21.171 2.045 15.589 1.00 88.06 84 LYS A N 1
ATOM 625 C CA . LYS A 1 84 ? -21.833 3.216 16.189 1.00 88.06 84 LYS A CA 1
ATOM 626 C C . LYS A 1 84 ? -23.152 3.548 15.495 1.00 88.06 84 LYS A C 1
ATOM 628 O O . LYS A 1 84 ? -24.103 3.918 16.178 1.00 88.06 84 LYS A O 1
ATOM 633 N N . LEU A 1 85 ? -23.209 3.432 14.169 1.00 89.94 85 LEU A N 1
ATOM 634 C CA . LEU A 1 85 ? -24.429 3.674 13.400 1.00 89.94 85 LEU A CA 1
ATOM 635 C C . LEU A 1 85 ? -25.492 2.607 13.679 1.00 89.94 85 LEU A C 1
ATOM 637 O O . LEU A 1 85 ? -26.653 2.950 13.866 1.00 89.94 85 LEU A O 1
ATOM 641 N N . GLN A 1 86 ? -25.093 1.337 13.784 1.00 86.62 86 GLN A N 1
ATOM 642 C CA . GLN A 1 86 ? -26.005 0.237 14.106 1.00 86.62 86 GLN A CA 1
ATOM 643 C C . GLN A 1 86 ? -26.605 0.356 15.510 1.00 86.62 86 GLN A C 1
ATOM 645 O O . GLN A 1 86 ? -27.772 0.049 15.684 1.00 86.62 86 GLN A O 1
ATOM 650 N N . LYS A 1 87 ? -25.849 0.848 16.501 1.00 82.44 87 LYS A N 1
ATOM 651 C CA . LYS A 1 87 ? -26.373 1.082 17.861 1.00 82.44 87 LYS A CA 1
ATOM 652 C C . LYS A 1 87 ? -27.361 2.247 17.970 1.00 82.44 87 LYS A C 1
ATOM 654 O O . LYS A 1 87 ? -28.023 2.367 18.993 1.00 82.44 87 LYS A O 1
ATOM 659 N N . ARG A 1 88 ? -27.399 3.149 16.984 1.00 79.12 88 ARG A N 1
ATOM 660 C CA . ARG A 1 88 ? -28.318 4.302 16.959 1.00 79.12 88 ARG A CA 1
ATOM 661 C C . ARG A 1 88 ? -29.648 3.999 16.264 1.00 79.12 88 ARG A C 1
ATOM 663 O O . ARG A 1 88 ? -30.497 4.886 16.224 1.00 79.12 88 ARG A O 1
ATOM 670 N N . ARG A 1 89 ? -29.791 2.810 15.682 1.00 65.81 89 ARG A N 1
ATOM 671 C CA . ARG A 1 89 ? -30.967 2.357 14.941 1.00 65.81 89 ARG A CA 1
ATOM 672 C C . ARG A 1 89 ? -31.720 1.324 15.763 1.00 65.81 89 ARG A C 1
ATOM 674 O O . ARG A 1 89 ? -32.960 1.325 15.650 1.00 65.81 89 ARG A O 1
#

Sequence (89 aa):
MKKHHLMAANALALTALVVWVTCSIFVTMFPGTAEMVTLAMLHGRNFAGTRMMQVTPGGFGLGGVVLVAYAWFIGYVHSAITEKLQKRR

Solvent-accessible surface area (backbone atoms onl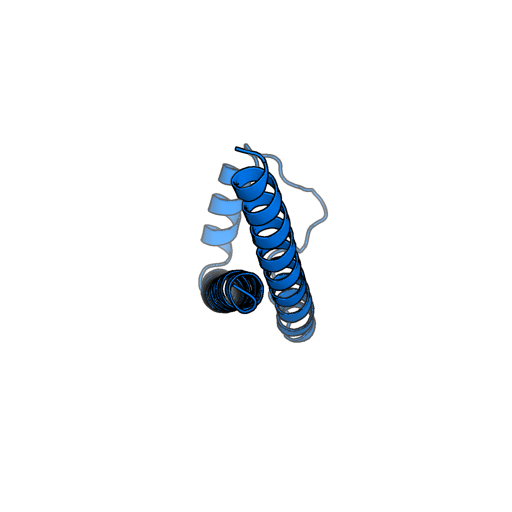y — not comparable to full-atom values): 4889 Å² total; per-residue (Å²): 130,90,60,60,30,59,52,42,9,51,50,38,18,51,52,43,46,53,50,47,54,54,51,50,52,47,28,72,77,37,46,70,59,46,47,53,51,49,28,58,77,48,75,64,54,75,66,87,85,63,79,77,68,68,82,39,76,66,54,49,52,52,51,44,54,52,50,22,54,50,33,21,50,49,24,30,52,53,41,54,51,52,55,56,54,60,74,74,108

pLDDT: mean 86.45, std 12.02, range [50.81, 97.88]

Mean predicted aligned error: 6.38 Å

Secondary structure (DSSP, 8-state):
-TTHHHHHHHHHHHHHHHHHHHHHHHHHH-HHHHHHHHHHHTTT---TT--TT---HHHHHHHHHHHHHHHHHHHHHHHHHHHHHHTT-

Radius of gyration: 17.05 Å; Cα contacts (8 Å, |Δi|>4): 59; chains: 1; bounding box: 45×23×42 Å

Foldseek 3Di:
DPCQLQVQLVVQLVVLLVCLVVVLVCLVVPVPVNVVVVCVVVVNDDPPPPPPSDDDPVCSVVVSVVRSNVRSVCSNVVRVVVVVVVVVD